Protein AF-A0A523BJ97-F1 (afdb_monomer_lite)

Foldseek 3Di:
DDLLVLLLLLCQQQVQHKDWLVLVVVLQVQLCVQPVDDPPADSVNSVVSLVVCVVVPQWDDPPTITGGDPCSLLSNLCLLVVVCCVVPVVSVSVSVSSNVSSCVSCVVVVHHDRDRRDHHD

Sequence (121 aa):
MSWDWTAYMVYLLCQGKPITDEELREYVRFMWNDQGIILHDSDEEITSHLNFLRRLGYIDYDGKVIVPKEKLEKLASLTCYDPARYKIKLLDTYISGIEESARNFLRKKGRVDMKLPPPPV

Radius of gyration: 13.29 Å; chains: 1; bounding box: 35×32×32 Å

Structure (mmCIF, N/CA/C/O backbone):
data_AF-A0A523BJ97-F1
#
_entry.id   AF-A0A523BJ97-F1
#
loop_
_atom_site.group_PDB
_atom_site.id
_atom_site.type_symbol
_atom_site.label_atom_id
_atom_site.label_alt_id
_atom_site.label_comp_id
_atom_site.label_asym_id
_atom_site.label_entity_id
_atom_site.label_seq_id
_atom_site.pdbx_PDB_ins_code
_atom_site.Cartn_x
_atom_site.Cartn_y
_atom_site.Cartn_z
_atom_site.occupancy
_atom_site.B_iso_or_equiv
_atom_site.auth_seq_id
_atom_site.auth_comp_id
_atom_site.auth_asym_id
_atom_site.auth_atom_id
_atom_site.pdbx_PDB_model_num
ATOM 1 N N . MET A 1 1 ? 2.037 10.336 -6.862 1.00 68.88 1 MET A N 1
ATOM 2 C CA . MET A 1 1 ? 2.347 8.880 -6.979 1.00 68.88 1 MET A CA 1
ATOM 3 C C . MET A 1 1 ? 1.328 8.231 -7.914 1.00 68.88 1 MET A C 1
ATOM 5 O O . MET A 1 1 ? 0.309 8.848 -8.178 1.00 68.88 1 MET A O 1
ATOM 9 N N . SER A 1 2 ? 1.569 7.032 -8.452 1.00 85.00 2 SER A N 1
ATOM 10 C CA . SER A 1 2 ? 0.537 6.293 -9.204 1.00 85.00 2 SER A CA 1
ATOM 11 C C . SER A 1 2 ? -0.292 5.390 -8.269 1.00 85.00 2 SER A C 1
ATOM 13 O O . SER A 1 2 ? 0.169 4.991 -7.201 1.00 85.00 2 SER A O 1
ATOM 15 N N . TRP A 1 3 ? -1.532 5.087 -8.657 1.00 89.69 3 TRP A N 1
ATOM 16 C CA . TRP A 1 3 ? -2.527 4.357 -7.854 1.00 89.69 3 TRP A CA 1
ATOM 17 C C . TRP A 1 3 ? -2.149 2.894 -7.553 1.00 89.69 3 TRP A C 1
ATOM 19 O O . TRP A 1 3 ? -2.664 2.302 -6.604 1.00 89.69 3 TRP A O 1
ATOM 29 N N . ASP A 1 4 ? -1.265 2.304 -8.353 1.00 89.88 4 ASP A N 1
ATOM 30 C CA . ASP A 1 4 ? -0.693 0.965 -8.178 1.00 89.88 4 ASP A CA 1
ATOM 31 C C . ASP A 1 4 ? 0.178 0.881 -6.918 1.00 89.88 4 ASP A C 1
ATOM 33 O O . ASP A 1 4 ? 0.056 -0.065 -6.141 1.00 89.88 4 ASP A O 1
ATOM 37 N N . TRP A 1 5 ? 0.965 1.918 -6.635 1.00 90.69 5 TRP A N 1
ATOM 38 C CA . TRP A 1 5 ? 1.701 2.035 -5.378 1.00 90.69 5 TRP A CA 1
ATOM 39 C C . TRP A 1 5 ? 0.763 2.152 -4.183 1.00 90.69 5 TRP A C 1
ATOM 41 O O . TRP A 1 5 ? 0.968 1.477 -3.176 1.00 90.69 5 TRP A O 1
ATOM 51 N N . THR A 1 6 ? -0.310 2.946 -4.292 1.00 93.69 6 THR A N 1
ATOM 52 C CA . THR A 1 6 ? -1.341 3.003 -3.245 1.00 93.69 6 THR A CA 1
ATOM 53 C C . THR A 1 6 ? -1.949 1.627 -3.002 1.00 93.69 6 THR A C 1
ATOM 55 O O . THR A 1 6 ? -2.095 1.219 -1.852 1.00 93.69 6 THR A O 1
ATOM 58 N N . ALA A 1 7 ? -2.239 0.873 -4.062 1.00 94.38 7 ALA A N 1
ATOM 59 C CA . ALA A 1 7 ? -2.745 -0.489 -3.943 1.00 94.38 7 ALA A CA 1
ATOM 60 C C . ALA A 1 7 ? -1.759 -1.413 -3.218 1.00 94.38 7 ALA A C 1
ATOM 62 O O . ALA A 1 7 ? -2.157 -2.165 -2.326 1.00 94.38 7 ALA A O 1
ATOM 63 N N . TYR A 1 8 ? -0.476 -1.326 -3.572 1.00 95.12 8 TYR A N 1
ATOM 64 C CA . TYR A 1 8 ? 0.582 -2.117 -2.961 1.00 95.12 8 TYR A CA 1
ATOM 65 C C . TYR A 1 8 ? 0.738 -1.804 -1.468 1.00 95.12 8 TYR A C 1
ATOM 67 O O . TYR A 1 8 ? 0.742 -2.712 -0.640 1.00 95.12 8 TYR A O 1
ATOM 75 N N . MET A 1 9 ? 0.752 -0.523 -1.098 1.00 94.94 9 MET A N 1
ATOM 76 C CA . MET A 1 9 ? 0.803 -0.098 0.303 1.00 94.94 9 MET A CA 1
ATOM 77 C C . MET A 1 9 ? -0.427 -0.560 1.087 1.00 94.94 9 MET A C 1
ATOM 79 O O . MET A 1 9 ? -0.290 -1.103 2.180 1.00 94.94 9 MET A O 1
ATOM 83 N N . VAL A 1 10 ? -1.630 -0.410 0.522 1.00 95.69 10 VAL A N 1
ATOM 84 C CA . VAL A 1 10 ? -2.865 -0.904 1.149 1.00 95.69 10 VAL A CA 1
ATOM 85 C C . VAL A 1 10 ? -2.782 -2.410 1.378 1.00 95.69 10 VAL A C 1
ATOM 87 O O . VAL A 1 10 ? -3.108 -2.865 2.472 1.00 95.69 10 VAL A O 1
ATOM 90 N N . TYR A 1 11 ? -2.304 -3.186 0.401 1.00 95.75 11 TYR A N 1
ATOM 91 C CA . TYR A 1 11 ? -2.102 -4.626 0.566 1.00 95.75 11 TYR A CA 1
ATOM 92 C C . TYR A 1 11 ? -1.151 -4.929 1.732 1.00 95.75 11 TYR A C 1
ATOM 94 O O . TYR A 1 11 ? -1.499 -5.700 2.636 1.00 95.75 11 TYR A O 1
ATOM 102 N N . LEU A 1 12 ? 0.016 -4.272 1.745 1.00 95.38 12 LEU A N 1
ATOM 103 C CA . LEU A 1 12 ? 1.030 -4.460 2.779 1.00 95.38 12 LEU A CA 1
ATOM 104 C C . LEU A 1 12 ? 0.516 -4.104 4.174 1.00 95.38 12 LEU A C 1
ATOM 106 O O . LEU A 1 12 ? 0.854 -4.806 5.120 1.00 95.38 12 LEU A O 1
ATOM 110 N N . LEU A 1 13 ? -0.308 -3.066 4.315 1.00 94.75 13 LEU A N 1
ATOM 111 C CA . LEU A 1 13 ? -0.863 -2.646 5.602 1.00 94.75 13 LEU A CA 1
ATOM 112 C C . LEU A 1 13 ? -2.069 -3.483 6.041 1.00 94.75 13 LEU A C 1
ATOM 114 O O . LEU A 1 13 ? -2.260 -3.713 7.239 1.00 94.75 13 LEU A O 1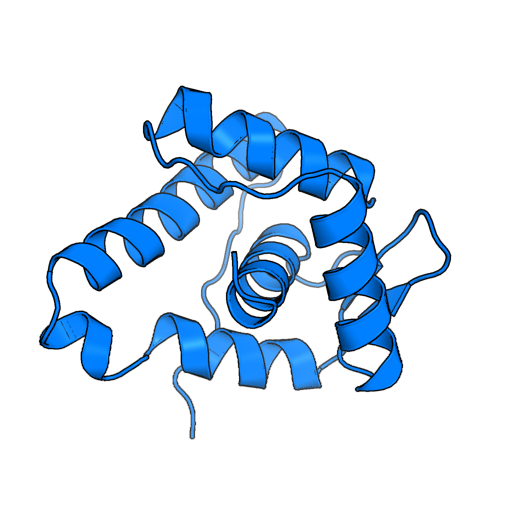
ATOM 118 N N . CYS A 1 14 ? -2.890 -3.950 5.102 1.00 92.69 14 CYS A N 1
ATOM 119 C CA . CYS A 1 14 ? -4.080 -4.718 5.435 1.00 92.69 14 CYS A CA 1
ATOM 120 C C . CYS A 1 14 ? -3.715 -6.082 6.023 1.00 92.69 14 CYS A C 1
ATOM 122 O O . CYS A 1 14 ? -4.193 -6.418 7.105 1.00 92.69 14 CYS A O 1
ATOM 124 N N . GLN A 1 15 ? -2.849 -6.864 5.363 1.00 86.06 15 GLN A N 1
ATOM 125 C CA . GLN A 1 15 ? -2.490 -8.229 5.801 1.00 86.06 15 GLN A CA 1
ATOM 126 C C . GLN A 1 15 ? -3.731 -9.067 6.179 1.00 86.06 15 GLN A C 1
ATOM 128 O O . GLN A 1 15 ? -3.789 -9.693 7.239 1.00 86.06 15 GLN A O 1
ATOM 133 N N . GLY A 1 16 ? -4.780 -8.993 5.351 1.00 79.00 16 GLY A N 1
ATOM 134 C CA . GLY A 1 16 ? -6.063 -9.669 5.589 1.00 79.00 16 GLY A CA 1
ATOM 135 C C . GLY A 1 16 ? -6.977 -9.015 6.635 1.00 79.00 16 GLY A C 1
ATOM 136 O O . GLY A 1 16 ? -8.031 -9.564 6.942 1.00 79.00 16 GLY A O 1
ATOM 137 N N . LYS A 1 17 ? -6.610 -7.851 7.183 1.00 87.69 17 LYS A N 1
ATOM 138 C CA . LYS A 1 17 ? -7.435 -7.053 8.099 1.00 87.69 17 LYS A CA 1
ATOM 139 C C . LYS A 1 17 ? -7.761 -5.688 7.485 1.00 87.69 17 LYS A C 1
ATOM 141 O O . LYS A 1 17 ? -6.911 -5.134 6.790 1.00 87.69 17 LYS A O 1
ATOM 146 N N . PRO A 1 18 ? -8.952 -5.128 7.752 1.00 94.31 18 PRO A N 1
ATOM 147 C CA . PRO A 1 18 ? -9.245 -3.747 7.396 1.00 94.31 18 PRO A CA 1
ATOM 148 C C . PRO A 1 18 ? -8.278 -2.771 8.073 1.00 94.31 18 PRO A C 1
ATOM 150 O O . PRO A 1 18 ? -7.820 -3.026 9.189 1.00 94.31 18 PRO A O 1
ATOM 153 N N . ILE A 1 19 ? -8.021 -1.649 7.408 1.00 95.94 19 ILE A N 1
ATOM 154 C CA . ILE A 1 19 ? -7.281 -0.496 7.945 1.00 95.94 19 ILE A CA 1
ATOM 155 C C . ILE A 1 19 ? -8.122 0.763 7.778 1.00 95.94 19 ILE A C 1
ATOM 157 O O . ILE A 1 19 ? -9.099 0.761 7.025 1.00 95.94 19 ILE A O 1
ATOM 161 N N . THR A 1 20 ? -7.752 1.849 8.445 1.00 96.94 20 THR A N 1
ATOM 162 C CA . THR A 1 20 ? -8.349 3.158 8.147 1.00 96.94 20 THR A CA 1
ATOM 163 C C . THR A 1 20 ? -7.559 3.895 7.066 1.00 96.94 20 THR A C 1
ATOM 165 O O . THR A 1 20 ? -6.381 3.617 6.836 1.00 96.94 20 THR A O 1
ATOM 168 N N . ASP A 1 21 ? -8.188 4.853 6.390 1.00 94.75 21 ASP A N 1
ATOM 169 C CA . ASP A 1 21 ? -7.468 5.755 5.489 1.00 94.75 21 ASP A CA 1
ATOM 170 C C . ASP A 1 21 ? -6.473 6.636 6.257 1.00 94.75 21 ASP A C 1
ATOM 172 O O . ASP A 1 21 ? -5.378 6.886 5.763 1.00 94.75 21 ASP A O 1
ATOM 176 N N . GLU A 1 22 ? -6.791 7.017 7.497 1.00 94.94 22 GLU A N 1
ATOM 177 C CA . GLU A 1 22 ? -5.845 7.698 8.385 1.00 94.94 22 GLU A CA 1
ATOM 178 C C . GLU A 1 22 ? -4.600 6.845 8.660 1.00 94.94 22 GLU A C 1
ATOM 180 O O . GLU A 1 22 ? -3.490 7.362 8.609 1.00 94.94 22 GLU A O 1
ATOM 185 N N . GLU A 1 23 ? -4.739 5.533 8.875 1.00 95.31 23 GLU A N 1
ATOM 186 C CA . GLU A 1 23 ? -3.580 4.641 9.024 1.00 95.31 23 GLU A CA 1
ATOM 187 C C . GLU A 1 23 ? -2.712 4.611 7.759 1.00 95.31 23 GLU A C 1
ATOM 189 O O . GLU A 1 23 ? -1.483 4.598 7.856 1.00 95.31 23 GLU A O 1
ATOM 194 N N . LEU A 1 24 ? -3.328 4.642 6.572 1.00 94.88 24 LEU A N 1
ATOM 195 C CA . LEU A 1 24 ? -2.599 4.754 5.309 1.00 94.88 24 LEU A CA 1
ATOM 196 C C . LEU A 1 24 ? -1.872 6.104 5.200 1.00 94.88 24 LEU A C 1
ATOM 198 O O . LEU A 1 24 ? -0.701 6.131 4.826 1.00 94.88 24 LEU A O 1
ATOM 202 N N . ARG A 1 25 ? -2.520 7.216 5.560 1.00 92.62 25 ARG A N 1
ATOM 203 C CA . ARG A 1 25 ? -1.909 8.560 5.548 1.00 92.62 25 ARG A CA 1
ATOM 204 C C . ARG A 1 25 ? -0.768 8.673 6.553 1.00 92.62 25 ARG A C 1
ATOM 206 O O . ARG A 1 25 ? 0.293 9.207 6.232 1.00 92.62 25 ARG A O 1
ATOM 213 N N . GLU A 1 26 ? -0.949 8.135 7.757 1.00 93.31 26 GLU A N 1
ATOM 214 C CA . GLU A 1 26 ? 0.107 8.019 8.762 1.00 93.31 26 GLU A CA 1
ATOM 215 C C . GLU A 1 26 ? 1.302 7.246 8.217 1.00 93.31 26 GLU A C 1
ATOM 217 O O . GLU A 1 26 ? 2.436 7.682 8.404 1.00 93.31 26 GLU A O 1
ATOM 222 N N . TYR A 1 27 ? 1.061 6.137 7.518 1.00 92.69 27 TYR A N 1
ATOM 223 C CA . TYR A 1 27 ? 2.119 5.360 6.889 1.00 92.69 27 TYR A CA 1
ATOM 224 C C . TYR A 1 27 ? 2.835 6.131 5.769 1.00 92.69 27 TYR A C 1
ATOM 226 O O . TYR A 1 27 ? 4.065 6.129 5.717 1.00 92.69 27 TYR A O 1
ATOM 234 N N . VAL A 1 28 ? 2.102 6.859 4.919 1.00 89.75 28 VAL A N 1
ATOM 235 C CA . VAL A 1 28 ? 2.704 7.715 3.880 1.00 89.75 28 VAL A CA 1
ATOM 236 C C . VAL A 1 28 ? 3.627 8.767 4.497 1.00 89.75 28 VAL A C 1
ATOM 238 O O . VAL A 1 28 ? 4.773 8.915 4.071 1.00 89.75 28 VAL A O 1
ATOM 241 N N . ARG A 1 29 ? 3.184 9.427 5.573 1.00 88.69 29 ARG A N 1
ATOM 242 C CA . ARG A 1 29 ? 4.021 10.363 6.344 1.00 88.69 29 ARG A CA 1
ATOM 243 C C . ARG A 1 29 ? 5.192 9.660 7.038 1.00 88.69 29 ARG A C 1
ATOM 245 O O . ARG A 1 29 ? 6.272 10.233 7.171 1.00 88.69 29 ARG A O 1
ATOM 252 N N . PHE A 1 30 ? 4.990 8.425 7.492 1.00 90.25 30 PHE A N 1
ATOM 253 C CA . PHE A 1 30 ? 6.011 7.624 8.157 1.00 90.25 30 PHE A CA 1
ATOM 254 C C . PHE A 1 30 ? 7.166 7.257 7.222 1.00 90.25 30 PHE A C 1
ATOM 256 O O . PHE A 1 30 ? 8.318 7.370 7.634 1.00 90.25 30 PHE A O 1
ATOM 263 N N . MET A 1 31 ? 6.886 6.881 5.971 1.00 88.19 31 MET A N 1
ATOM 264 C CA . MET A 1 31 ? 7.921 6.525 4.990 1.00 88.19 31 MET A CA 1
ATOM 265 C C . MET A 1 31 ? 8.926 7.643 4.741 1.00 88.19 31 MET A C 1
ATOM 267 O O . MET A 1 31 ? 10.119 7.369 4.617 1.00 88.19 31 MET A O 1
ATOM 271 N N . TRP A 1 32 ? 8.466 8.896 4.718 1.00 82.00 32 TRP A N 1
ATOM 272 C CA . TRP A 1 32 ? 9.364 10.041 4.612 1.00 82.00 32 TRP A CA 1
ATOM 273 C C . TRP A 1 32 ? 10.365 10.076 5.772 1.00 82.00 32 TRP A C 1
ATOM 275 O O . TRP A 1 32 ? 11.567 10.198 5.555 1.00 82.00 32 TRP A O 1
ATOM 285 N N . ASN A 1 33 ? 9.878 9.902 7.001 1.00 80.69 33 ASN A N 1
ATOM 286 C CA . ASN A 1 33 ? 10.715 9.957 8.199 1.00 80.69 33 ASN A CA 1
ATOM 287 C C . ASN A 1 33 ? 11.622 8.728 8.365 1.00 80.69 33 ASN A C 1
ATOM 289 O O . ASN A 1 33 ? 12.692 8.845 8.954 1.00 80.69 33 ASN A O 1
ATOM 293 N N . ASP A 1 34 ? 11.183 7.556 7.903 1.00 82.50 34 ASP A N 1
ATOM 294 C CA . ASP A 1 34 ? 11.906 6.290 8.074 1.00 82.50 34 ASP A CA 1
ATOM 295 C C . ASP A 1 34 ? 12.959 6.073 6.978 1.00 82.50 34 ASP A C 1
ATOM 297 O O . ASP A 1 34 ? 14.080 5.677 7.278 1.00 82.50 34 ASP A O 1
ATOM 301 N N . GLN A 1 35 ? 12.613 6.358 5.718 1.00 78.31 35 GLN A N 1
ATOM 302 C CA . GLN A 1 35 ? 13.413 5.981 4.544 1.00 78.31 35 GLN A CA 1
ATOM 303 C C . GLN A 1 35 ? 13.840 7.177 3.677 1.00 78.31 35 GLN A C 1
ATOM 305 O O . GLN A 1 35 ? 14.552 6.995 2.691 1.00 78.31 35 GLN A O 1
ATOM 310 N N . GLY A 1 36 ? 13.381 8.399 3.976 1.00 77.88 36 GLY A N 1
ATOM 311 C CA . GLY A 1 36 ? 13.592 9.561 3.100 1.00 77.88 36 GLY A CA 1
ATOM 312 C C . GLY A 1 36 ? 12.892 9.433 1.741 1.00 77.88 36 GLY A C 1
ATOM 313 O O . GLY A 1 36 ? 13.195 10.174 0.806 1.00 77.88 36 GLY A O 1
ATOM 314 N N . ILE A 1 37 ? 11.960 8.484 1.609 1.00 76.88 37 ILE A N 1
ATOM 315 C CA . ILE A 1 37 ? 11.200 8.250 0.384 1.00 76.88 37 ILE A CA 1
ATOM 316 C C . ILE A 1 37 ? 10.091 9.297 0.313 1.00 76.88 37 ILE A C 1
ATOM 318 O O . ILE A 1 37 ? 9.144 9.273 1.100 1.00 76.88 37 ILE A O 1
ATOM 322 N N . ILE A 1 38 ? 10.210 10.226 -0.641 1.00 68.94 38 ILE A N 1
ATOM 323 C CA . ILE A 1 38 ? 9.153 11.198 -0.920 1.00 68.94 38 ILE A CA 1
ATOM 324 C C . ILE A 1 38 ? 8.142 10.561 -1.850 1.00 68.94 38 ILE A C 1
ATOM 326 O O . ILE A 1 38 ? 8.354 10.399 -3.052 1.00 68.94 38 ILE A O 1
ATOM 330 N N . LEU A 1 39 ? 7.002 10.259 -1.265 1.00 70.38 39 LEU A N 1
ATOM 331 C CA . LEU A 1 39 ? 5.780 10.015 -1.983 1.00 70.38 39 LEU A CA 1
ATOM 332 C C . LEU A 1 39 ? 5.039 11.350 -2.035 1.00 70.38 39 LEU A C 1
ATOM 334 O O . LEU A 1 39 ? 4.399 11.744 -1.067 1.00 70.38 39 LEU A O 1
ATOM 338 N N . HIS A 1 40 ? 5.219 12.095 -3.131 1.00 64.38 40 HIS A N 1
ATOM 339 C CA . HIS A 1 40 ? 4.465 13.323 -3.394 1.00 64.38 40 HIS A CA 1
ATOM 340 C C . HIS A 1 40 ? 3.008 12.949 -3.667 1.00 64.38 40 HIS A C 1
ATOM 342 O O . HIS A 1 40 ? 2.623 12.826 -4.827 1.00 64.38 40 HIS A O 1
ATOM 348 N N . ASP A 1 41 ? 2.262 12.680 -2.602 1.00 70.69 41 ASP A N 1
ATOM 349 C CA . ASP A 1 41 ? 0.822 12.485 -2.636 1.00 70.69 41 ASP A CA 1
ATOM 350 C C . ASP A 1 41 ? 0.174 13.452 -1.648 1.00 70.69 41 ASP A C 1
ATOM 352 O O . ASP A 1 41 ? 0.494 13.446 -0.455 1.00 70.69 41 ASP A O 1
ATOM 356 N N . SER A 1 42 ? -0.735 14.286 -2.147 1.00 79.38 42 SER A N 1
ATOM 357 C CA . SER A 1 42 ? -1.637 15.052 -1.293 1.00 79.38 42 SER A CA 1
ATOM 358 C C . SER A 1 42 ? -2.721 14.149 -0.698 1.00 79.38 42 SER A C 1
ATOM 360 O O . SER A 1 42 ? -2.979 13.034 -1.169 1.00 79.38 42 SER A O 1
ATOM 362 N N . ASP A 1 43 ? -3.411 14.639 0.332 1.00 86.25 43 ASP A N 1
ATOM 363 C CA . ASP A 1 43 ? -4.530 13.902 0.911 1.00 86.25 43 ASP A CA 1
ATOM 364 C C . ASP A 1 43 ? -5.655 13.653 -0.112 1.00 86.25 43 ASP A C 1
ATOM 366 O O . ASP A 1 43 ? -6.319 12.607 -0.072 1.00 86.25 43 ASP A O 1
ATOM 370 N N . GLU A 1 44 ? -5.843 14.574 -1.059 1.00 89.19 44 GLU A N 1
ATOM 371 C CA . GLU A 1 44 ? -6.769 14.439 -2.181 1.00 89.19 44 GLU A CA 1
ATOM 372 C C . GLU A 1 44 ? -6.333 13.347 -3.165 1.00 89.19 44 GLU A C 1
ATOM 374 O O . GLU A 1 44 ? -7.183 12.587 -3.636 1.00 89.19 44 GLU A O 1
ATOM 379 N N . GLU A 1 45 ? -5.034 13.219 -3.449 1.00 90.88 45 GLU A N 1
ATOM 380 C CA . GLU A 1 45 ? -4.502 12.183 -4.344 1.00 90.88 45 GLU A CA 1
ATOM 381 C C . GLU A 1 45 ? -4.700 10.785 -3.753 1.00 90.88 45 GLU A C 1
ATOM 383 O O . GLU A 1 45 ? -5.263 9.916 -4.424 1.00 90.88 45 GLU A O 1
ATOM 388 N N . ILE A 1 46 ? -4.382 10.588 -2.467 1.00 92.25 46 ILE A N 1
ATOM 389 C CA . ILE A 1 46 ? -4.653 9.321 -1.760 1.00 92.25 46 ILE A CA 1
ATOM 390 C C . ILE A 1 46 ? -6.145 8.978 -1.846 1.00 92.25 46 ILE A C 1
ATOM 392 O O . ILE A 1 46 ? -6.524 7.857 -2.191 1.00 92.25 46 ILE A O 1
ATOM 396 N N . THR A 1 47 ? -7.014 9.957 -1.587 1.00 94.44 47 THR A N 1
ATOM 397 C CA . THR A 1 47 ? -8.472 9.771 -1.646 1.00 94.44 47 THR A CA 1
ATOM 398 C C . THR A 1 47 ? -8.943 9.417 -3.059 1.00 94.44 47 THR A C 1
ATOM 400 O O . THR A 1 47 ? -9.818 8.563 -3.239 1.00 94.44 47 THR A O 1
ATOM 403 N N . SER A 1 48 ? -8.362 10.047 -4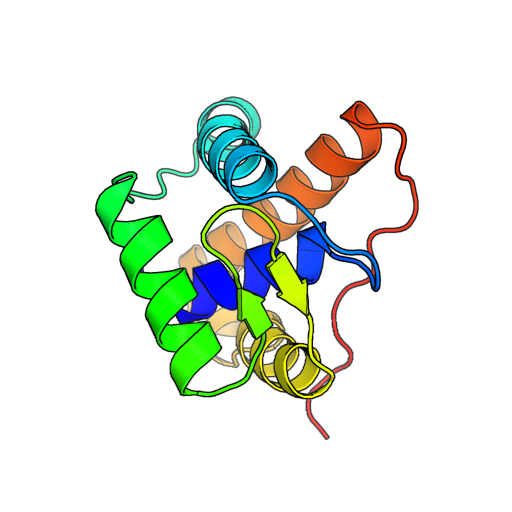.080 1.00 95.12 48 SER A N 1
ATOM 404 C CA . SER A 1 48 ? -8.630 9.753 -5.488 1.00 95.12 48 SER A CA 1
ATOM 405 C C . SER A 1 48 ? -8.227 8.318 -5.841 1.00 95.12 48 SER A C 1
ATOM 407 O O . SER A 1 48 ? -9.034 7.572 -6.404 1.00 95.12 48 SER A O 1
ATOM 409 N N . HIS A 1 49 ? -7.035 7.881 -5.424 1.00 95.62 49 HIS A N 1
ATOM 410 C CA . HIS A 1 49 ? -6.550 6.517 -5.634 1.00 95.62 49 HIS A CA 1
ATOM 411 C C . HIS A 1 49 ? -7.432 5.478 -4.934 1.00 95.62 49 HIS A C 1
ATOM 413 O O . HIS A 1 49 ? -7.817 4.490 -5.559 1.00 95.62 49 HIS A O 1
ATOM 419 N N . LEU A 1 50 ? -7.840 5.710 -3.682 1.00 96.50 50 LEU A N 1
ATOM 420 C CA . LEU A 1 50 ? -8.759 4.814 -2.969 1.00 96.50 50 LEU A CA 1
ATOM 421 C C . LEU A 1 50 ? -10.115 4.710 -3.678 1.00 96.50 50 LEU A C 1
ATOM 423 O O . LEU A 1 50 ? -10.642 3.613 -3.873 1.00 96.50 50 LEU A O 1
ATOM 427 N N . ASN A 1 51 ? -10.668 5.831 -4.145 1.00 97.12 51 ASN A N 1
ATOM 428 C CA . ASN A 1 51 ? -11.907 5.821 -4.923 1.00 97.12 51 ASN A CA 1
ATOM 429 C C . ASN A 1 51 ? -11.760 5.083 -6.258 1.00 97.12 51 ASN A C 1
ATOM 431 O O . ASN A 1 51 ? -12.683 4.376 -6.675 1.00 97.12 51 ASN A O 1
ATOM 435 N N . PHE A 1 52 ? -10.613 5.219 -6.920 1.00 96.38 52 PHE A N 1
ATOM 436 C CA . PHE A 1 52 ? -10.303 4.494 -8.145 1.00 96.38 52 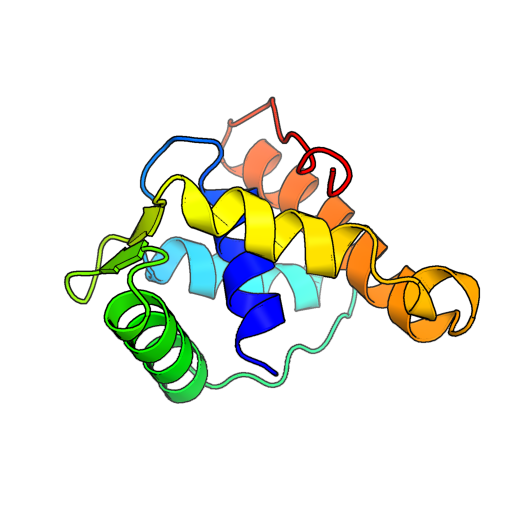PHE A CA 1
ATOM 437 C C . PHE A 1 52 ? -10.196 2.982 -7.895 1.00 96.38 52 PHE A C 1
ATOM 439 O O . PHE A 1 52 ? -10.881 2.199 -8.556 1.00 96.38 52 PHE A O 1
ATOM 446 N N . LEU A 1 53 ? -9.445 2.566 -6.872 1.00 96.75 53 LEU A N 1
ATOM 447 C CA . LEU A 1 53 ? -9.326 1.166 -6.455 1.00 96.75 53 LEU A CA 1
ATOM 448 C C . LEU A 1 53 ? -10.680 0.564 -6.067 1.00 96.75 53 LEU A C 1
ATOM 450 O O . LEU A 1 53 ? -10.975 -0.574 -6.440 1.00 96.75 53 LEU A O 1
ATOM 454 N N . ARG A 1 54 ? -11.536 1.337 -5.388 1.00 97.12 54 ARG A N 1
ATOM 455 C CA . ARG A 1 54 ? -12.917 0.953 -5.070 1.00 97.12 54 ARG A CA 1
ATOM 456 C C . ARG A 1 54 ? -13.755 0.742 -6.327 1.00 97.12 54 ARG A C 1
ATOM 458 O O . ARG A 1 54 ? -14.443 -0.266 -6.432 1.00 97.12 54 ARG A O 1
ATOM 465 N N . ARG A 1 55 ? -13.692 1.662 -7.297 1.00 97.06 55 ARG A N 1
ATOM 466 C CA . ARG A 1 55 ? -14.427 1.555 -8.575 1.00 97.06 55 ARG A CA 1
ATOM 467 C C . ARG A 1 55 ? -14.019 0.326 -9.375 1.00 97.06 55 ARG A C 1
ATOM 469 O O . ARG A 1 55 ? -14.875 -0.346 -9.938 1.00 97.06 55 ARG A O 1
ATOM 476 N N . LEU A 1 56 ? -12.728 0.009 -9.383 1.00 95.81 56 LEU A N 1
ATOM 477 C CA . LEU A 1 56 ? -12.223 -1.221 -9.985 1.00 95.81 56 LEU A CA 1
ATOM 478 C C . LEU A 1 56 ? -12.532 -2.455 -9.128 1.00 95.81 56 LEU A C 1
ATOM 480 O O . LEU A 1 56 ? -12.403 -3.577 -9.608 1.00 95.81 56 LEU A O 1
ATOM 484 N N . GLY A 1 57 ? -12.968 -2.267 -7.880 1.00 95.69 57 GLY A N 1
ATOM 485 C CA . GLY A 1 57 ? -13.382 -3.276 -6.910 1.00 95.69 57 GLY A CA 1
ATOM 486 C C . GLY A 1 57 ? -12.226 -4.003 -6.226 1.00 95.69 57 GLY A C 1
ATOM 487 O O . GLY A 1 57 ? -12.403 -5.160 -5.849 1.00 95.69 57 GLY A O 1
ATOM 488 N N . TYR A 1 58 ? -11.027 -3.418 -6.181 1.00 95.88 58 TYR A N 1
ATOM 489 C CA . TYR A 1 58 ? -9.870 -3.993 -5.475 1.00 95.88 58 TYR A CA 1
ATOM 490 C C . TYR A 1 58 ? -10.006 -3.866 -3.960 1.00 95.88 58 TYR A C 1
ATOM 492 O O . TYR A 1 58 ? -9.430 -4.652 -3.216 1.00 95.88 58 TYR A O 1
ATOM 500 N N . ILE A 1 59 ? -10.806 -2.902 -3.517 1.00 96.94 59 ILE A N 1
ATOM 501 C CA . ILE A 1 59 ? -11.124 -2.657 -2.117 1.00 96.94 59 ILE A CA 1
ATOM 502 C C . ILE A 1 59 ? -12.608 -2.327 -1.981 1.00 96.94 59 ILE A C 1
ATOM 504 O O . ILE A 1 59 ? -13.243 -1.898 -2.950 1.00 96.94 59 ILE A O 1
ATOM 508 N N . ASP A 1 60 ? -13.136 -2.479 -0.774 1.00 97.44 60 ASP A N 1
ATOM 509 C CA . ASP A 1 60 ? -14.277 -1.691 -0.319 1.00 97.44 60 ASP A CA 1
ATOM 510 C C . ASP A 1 60 ? -13.760 -0.502 0.491 1.00 97.44 60 ASP A C 1
ATOM 512 O O . ASP A 1 60 ? -12.844 -0.640 1.301 1.00 97.44 60 ASP A O 1
ATOM 516 N N . TYR A 1 61 ? -14.313 0.678 0.219 1.00 97.38 61 TYR A N 1
ATOM 517 C CA . TYR A 1 61 ? -13.933 1.925 0.875 1.00 97.38 61 TYR A CA 1
ATOM 518 C C . TYR A 1 61 ? -15.172 2.794 1.080 1.00 97.38 61 TYR A C 1
ATOM 520 O O . TYR A 1 61 ? -15.892 3.094 0.120 1.00 97.38 61 TYR A O 1
ATOM 528 N N . ASP A 1 62 ? -15.426 3.170 2.331 1.00 95.25 62 ASP A N 1
ATOM 529 C CA . ASP A 1 62 ? -16.588 3.964 2.753 1.00 95.25 62 ASP A CA 1
ATOM 530 C C . ASP A 1 62 ? -16.250 5.438 3.043 1.00 95.25 62 ASP A C 1
ATOM 532 O O . ASP A 1 62 ? -17.107 6.194 3.493 1.00 95.25 62 ASP A O 1
ATOM 536 N N . GLY A 1 63 ? -15.010 5.855 2.768 1.00 94.44 63 GLY A N 1
ATOM 537 C CA . GLY A 1 63 ? -14.487 7.173 3.134 1.00 94.44 63 GLY A CA 1
ATOM 538 C C . GLY A 1 63 ? -13.604 7.156 4.382 1.00 94.44 63 GLY A C 1
ATOM 539 O O . GLY A 1 63 ? -12.904 8.132 4.620 1.00 94.44 63 GLY A O 1
ATOM 540 N N . LYS A 1 64 ? -13.586 6.058 5.147 1.00 95.50 64 LYS A N 1
ATOM 541 C CA . LYS A 1 64 ? -12.793 5.934 6.378 1.00 95.50 64 LYS A CA 1
ATOM 542 C C . LYS A 1 64 ? -12.103 4.584 6.524 1.00 95.50 64 LYS A C 1
ATOM 544 O O . LYS A 1 64 ? -10.953 4.529 6.941 1.00 95.50 64 LYS A O 1
ATOM 549 N N . VAL A 1 65 ? -12.797 3.494 6.224 1.00 97.50 65 VAL A N 1
ATOM 550 C CA . VAL A 1 65 ? -12.306 2.123 6.376 1.00 97.50 65 VAL A CA 1
ATOM 551 C C . VAL A 1 65 ? -12.034 1.531 5.005 1.00 97.5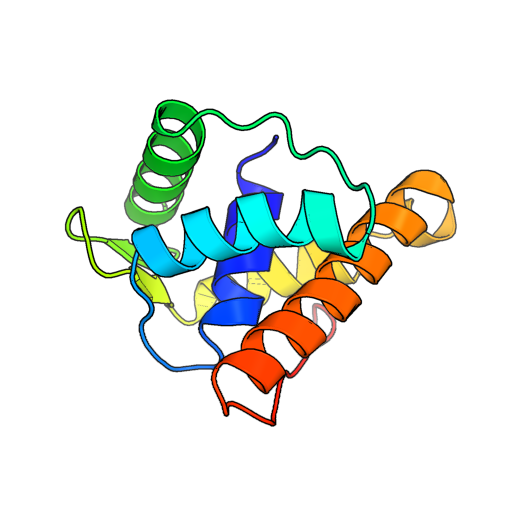0 65 VAL A C 1
ATOM 553 O O . VAL A 1 65 ? -12.861 1.612 4.099 1.00 97.50 65 VAL A O 1
ATOM 556 N N . ILE A 1 66 ? -10.866 0.917 4.869 1.00 98.00 66 ILE A N 1
ATOM 557 C CA . ILE A 1 66 ? -10.403 0.223 3.676 1.00 98.00 66 ILE A CA 1
ATOM 558 C C . ILE A 1 66 ? -10.423 -1.275 3.972 1.00 98.00 66 ILE A C 1
ATOM 560 O O . ILE A 1 66 ? -9.734 -1.750 4.875 1.00 98.00 66 ILE A O 1
ATOM 564 N N . VAL A 1 67 ? -11.199 -2.026 3.193 1.00 97.06 67 VAL A N 1
ATOM 565 C CA . VAL A 1 67 ? -11.260 -3.490 3.263 1.00 97.06 67 VAL A CA 1
ATOM 566 C C . VAL A 1 67 ? -10.662 -4.063 1.978 1.00 97.06 67 VAL A C 1
ATOM 568 O O . VAL A 1 67 ? -11.182 -3.781 0.894 1.00 97.06 67 VAL A O 1
ATOM 571 N N . PRO A 1 68 ? -9.577 -4.855 2.048 1.00 95.00 68 PRO A N 1
ATOM 572 C CA . PRO A 1 68 ? -8.973 -5.438 0.856 1.00 95.00 68 PRO A CA 1
ATOM 573 C C . PRO A 1 68 ? -9.881 -6.526 0.268 1.00 95.00 68 PRO A C 1
ATOM 575 O O . PRO A 1 68 ? -10.484 -7.309 1.002 1.00 95.00 68 PRO A O 1
ATOM 578 N N . LYS A 1 69 ? -9.941 -6.621 -1.062 1.00 94.81 69 LYS A N 1
ATOM 579 C CA . LYS A 1 69 ? -10.535 -7.769 -1.767 1.00 94.81 69 LYS A CA 1
ATOM 580 C C . LYS A 1 69 ? -9.439 -8.682 -2.297 1.00 94.81 69 LYS A C 1
ATOM 582 O O . LYS A 1 69 ? -8.325 -8.232 -2.539 1.00 94.81 69 LYS A O 1
ATOM 587 N N . GLU A 1 70 ? -9.769 -9.944 -2.561 1.00 91.06 70 GLU A N 1
ATOM 588 C CA . GLU A 1 70 ? -8.810 -10.956 -3.041 1.00 91.06 70 GLU A CA 1
ATOM 589 C C . GLU A 1 70 ? -7.992 -10.488 -4.251 1.00 91.06 70 GLU A C 1
ATOM 591 O O . GLU A 1 70 ? -6.786 -10.698 -4.331 1.00 91.06 70 GLU A O 1
ATOM 596 N N . LYS A 1 71 ? -8.622 -9.775 -5.190 1.00 92.31 71 LYS A N 1
ATOM 597 C CA . LYS A 1 71 ? -7.925 -9.299 -6.387 1.00 92.31 71 LYS A CA 1
ATOM 598 C C . LYS A 1 71 ? -6.879 -8.207 -6.132 1.00 92.31 71 LYS A C 1
ATOM 600 O O . LYS A 1 71 ? -6.086 -7.937 -7.030 1.00 92.31 71 LYS A O 1
ATOM 605 N N . LEU A 1 72 ? -6.865 -7.588 -4.949 1.00 94.31 72 LEU A N 1
ATOM 606 C CA . LEU A 1 72 ? -5.803 -6.666 -4.548 1.00 94.31 72 LEU A CA 1
ATOM 607 C C . LEU A 1 72 ? -4.457 -7.390 -4.445 1.00 94.31 72 LEU A C 1
ATOM 609 O O . LEU A 1 72 ? -3.447 -6.813 -4.829 1.00 94.31 72 LEU A O 1
ATOM 613 N N . GLU A 1 73 ? -4.448 -8.653 -4.003 1.00 93.44 73 GLU A N 1
ATOM 614 C CA . GLU A 1 73 ? -3.228 -9.465 -3.927 1.00 93.44 73 GLU A CA 1
ATOM 615 C C . GLU A 1 73 ? -2.575 -9.602 -5.301 1.00 93.44 73 GLU A C 1
ATOM 617 O O . GLU A 1 73 ? -1.387 -9.343 -5.440 1.00 93.44 73 GLU A O 1
ATOM 622 N N . LYS A 1 74 ? -3.366 -9.893 -6.341 1.00 91.25 74 LYS A N 1
ATOM 623 C CA . LYS A 1 74 ? -2.861 -10.008 -7.718 1.00 91.25 74 LYS A CA 1
ATOM 624 C C . LYS A 1 74 ? -2.205 -8.719 -8.203 1.00 91.25 74 LYS A C 1
ATOM 626 O O . LYS A 1 74 ? -1.157 -8.761 -8.836 1.00 91.25 74 LYS A O 1
ATOM 631 N N . LEU A 1 75 ? -2.819 -7.574 -7.912 1.00 91.88 75 LEU A N 1
ATOM 632 C CA . LEU A 1 75 ? -2.255 -6.274 -8.265 1.00 91.88 75 LEU A CA 1
ATOM 633 C C . LEU A 1 75 ? -0.961 -6.002 -7.483 1.00 91.88 75 LEU A C 1
ATOM 635 O O . LEU A 1 75 ? 0.033 -5.588 -8.069 1.00 91.88 75 LEU A O 1
ATOM 639 N N . ALA A 1 76 ? -0.953 -6.306 -6.185 1.00 93.56 76 ALA A N 1
ATOM 640 C CA . ALA A 1 76 ? 0.226 -6.176 -5.341 1.00 93.56 76 ALA A CA 1
ATOM 641 C C . ALA A 1 76 ? 1.380 -7.083 -5.807 1.00 93.56 76 ALA A C 1
ATOM 643 O O . ALA A 1 76 ? 2.532 -6.651 -5.796 1.00 93.56 76 ALA A O 1
ATOM 644 N N . SER A 1 77 ? 1.090 -8.308 -6.260 1.00 93.75 77 SER A N 1
ATOM 645 C CA . SER A 1 77 ? 2.069 -9.208 -6.881 1.00 93.75 77 SER A CA 1
ATOM 646 C C . SER A 1 77 ? 2.722 -8.568 -8.104 1.00 93.75 77 SER A C 1
ATOM 648 O O . SER A 1 77 ? 3.940 -8.619 -8.240 1.00 93.75 77 SER A O 1
ATOM 650 N N . LEU A 1 78 ? 1.943 -7.929 -8.980 1.00 91.88 78 LEU A N 1
ATOM 651 C CA . LEU A 1 78 ? 2.490 -7.282 -10.177 1.00 91.88 78 LEU A CA 1
ATOM 652 C C . LEU A 1 78 ? 3.462 -6.151 -9.826 1.00 91.88 78 LEU A C 1
ATOM 654 O O . LEU A 1 78 ? 4.519 -6.064 -10.440 1.00 91.88 78 LEU A O 1
ATOM 658 N N . THR A 1 79 ? 3.151 -5.337 -8.814 1.00 90.94 79 THR A N 1
ATOM 659 C CA . THR A 1 79 ? 4.064 -4.285 -8.338 1.00 90.94 79 THR A CA 1
ATOM 660 C C . THR A 1 79 ? 5.310 -4.874 -7.670 1.00 90.94 79 THR A C 1
ATOM 662 O O . THR A 1 79 ? 6.427 -4.449 -7.949 1.00 90.94 79 THR A O 1
ATOM 665 N N . CYS A 1 80 ? 5.144 -5.883 -6.810 1.00 91.88 80 CYS A N 1
ATOM 666 C CA . CYS A 1 80 ? 6.237 -6.499 -6.050 1.00 91.88 80 CYS A CA 1
ATOM 667 C C . CYS A 1 80 ? 7.287 -7.175 -6.949 1.00 91.88 80 CYS A C 1
ATOM 669 O O . CYS A 1 80 ? 8.488 -7.116 -6.662 1.00 91.88 80 CYS A O 1
ATOM 671 N N . TYR A 1 81 ? 6.822 -7.823 -8.021 1.00 91.00 81 TYR A N 1
ATOM 672 C CA . TYR A 1 81 ? 7.636 -8.598 -8.958 1.00 91.00 81 TYR A CA 1
ATOM 673 C C . TYR A 1 81 ? 7.746 -7.930 -10.333 1.00 91.00 81 TYR A C 1
ATOM 675 O O . TYR A 1 81 ? 7.974 -8.620 -11.328 1.00 91.00 81 TYR A O 1
ATOM 683 N N . ASP A 1 82 ? 7.592 -6.603 -10.404 1.00 88.19 82 ASP A N 1
ATOM 684 C CA . ASP A 1 82 ? 7.761 -5.864 -11.654 1.00 88.19 82 ASP A CA 1
ATOM 685 C C . ASP A 1 82 ? 9.146 -6.192 -12.254 1.00 88.19 82 ASP A C 1
ATOM 687 O O . ASP A 1 82 ? 10.172 -5.959 -11.604 1.00 88.19 82 ASP A O 1
ATOM 691 N N . PRO A 1 83 ? 9.231 -6.720 -13.491 1.00 86.31 83 PRO A N 1
ATOM 692 C CA . PRO A 1 83 ? 10.507 -7.025 -14.133 1.00 86.31 83 PRO A CA 1
ATOM 693 C C . PRO A 1 83 ? 11.450 -5.818 -14.237 1.00 86.31 83 PRO A C 1
ATOM 695 O O . PRO A 1 83 ? 12.670 -5.988 -14.330 1.00 86.31 83 PRO A O 1
ATOM 698 N N . ALA A 1 84 ? 10.909 -4.597 -14.234 1.00 86.38 84 ALA A N 1
ATOM 699 C CA . ALA A 1 84 ? 11.682 -3.368 -14.207 1.00 86.38 84 ALA A CA 1
ATOM 700 C C . ALA A 1 84 ? 12.474 -3.206 -12.902 1.00 86.38 84 ALA A C 1
ATOM 702 O O . ALA A 1 84 ? 13.524 -2.566 -12.941 1.00 86.38 84 ALA A O 1
ATOM 703 N N . ARG A 1 85 ? 12.062 -3.836 -11.788 1.00 84.56 85 ARG A N 1
ATOM 704 C CA . ARG A 1 85 ? 12.792 -3.840 -10.503 1.00 84.56 85 ARG A CA 1
ATOM 705 C C . ARG A 1 85 ? 14.244 -4.282 -10.700 1.00 84.56 85 ARG A C 1
ATOM 707 O O . ARG A 1 85 ? 15.166 -3.635 -10.222 1.00 84.56 85 ARG A O 1
ATOM 714 N N . TYR A 1 86 ? 14.465 -5.313 -11.516 1.00 79.88 86 TYR A N 1
ATOM 715 C CA . TYR A 1 86 ? 15.804 -5.845 -11.802 1.00 79.88 86 TYR A CA 1
ATOM 716 C C . TYR A 1 86 ? 16.624 -4.995 -12.780 1.00 79.88 86 TYR A C 1
ATOM 718 O O . TYR A 1 86 ? 17.843 -5.143 -12.862 1.00 79.88 86 TYR A O 1
ATOM 726 N N . LYS A 1 87 ? 15.968 -4.124 -13.553 1.00 84.06 87 LYS A N 1
ATOM 727 C CA . LYS A 1 87 ? 16.605 -3.303 -14.595 1.00 84.06 87 LYS A CA 1
ATOM 728 C C . LYS A 1 87 ? 16.840 -1.863 -14.143 1.00 84.06 87 LYS A C 1
ATOM 730 O O . LYS A 1 87 ? 17.749 -1.206 -14.643 1.00 84.06 87 LYS A O 1
ATOM 735 N N . ILE A 1 88 ? 16.036 -1.376 -13.203 1.00 88.75 88 ILE A N 1
ATOM 736 C CA . ILE A 1 88 ? 16.025 0.001 -12.722 1.00 88.75 88 ILE A CA 1
ATOM 737 C C . ILE A 1 88 ? 16.316 -0.027 -11.221 1.00 88.75 88 ILE A C 1
ATOM 739 O O . ILE A 1 88 ? 15.412 -0.199 -10.411 1.00 88.75 88 ILE A O 1
ATOM 743 N N . LYS A 1 89 ? 17.583 0.195 -10.841 1.00 84.31 89 LYS A N 1
ATOM 744 C CA . LYS A 1 89 ? 18.015 0.218 -9.426 1.00 84.31 89 LYS A CA 1
ATOM 745 C C . LYS A 1 89 ? 17.152 1.124 -8.549 1.00 84.31 89 LYS A C 1
ATOM 747 O O . LYS A 1 89 ? 16.854 0.776 -7.416 1.00 84.31 89 LYS A O 1
ATOM 752 N N . LEU A 1 90 ? 16.741 2.272 -9.086 1.00 84.44 90 LEU A N 1
ATOM 753 C CA . LEU A 1 90 ? 15.893 3.216 -8.367 1.00 84.44 90 LEU A CA 1
ATOM 754 C C . LEU A 1 90 ? 14.540 2.593 -7.991 1.00 84.44 90 LEU A C 1
ATOM 756 O O . LEU A 1 90 ? 14.068 2.790 -6.878 1.00 84.44 90 LEU A O 1
ATOM 760 N N . LEU A 1 91 ? 13.942 1.809 -8.892 1.00 86.38 91 LEU A N 1
ATOM 761 C CA . LEU A 1 91 ? 12.670 1.138 -8.641 1.00 86.38 91 LEU A CA 1
ATOM 762 C C . LEU A 1 91 ? 12.808 0.075 -7.545 1.00 86.38 91 LEU A C 1
ATOM 764 O O . LEU A 1 91 ? 11.958 -0.006 -6.665 1.00 86.38 91 LEU A O 1
ATOM 768 N N . ASP A 1 92 ? 13.906 -0.684 -7.555 1.00 88.62 92 ASP A N 1
ATOM 769 C CA . ASP A 1 92 ? 14.217 -1.637 -6.487 1.00 88.62 92 ASP A CA 1
ATOM 770 C C . ASP A 1 92 ? 14.390 -0.960 -5.125 1.00 88.62 92 ASP A C 1
ATOM 772 O O . ASP A 1 92 ? 13.857 -1.443 -4.127 1.00 88.62 92 ASP A O 1
ATOM 776 N N . THR A 1 93 ? 15.058 0.196 -5.085 1.00 87.44 93 THR A N 1
ATOM 777 C CA . THR A 1 93 ? 15.171 1.007 -3.865 1.00 87.44 93 THR A CA 1
ATOM 778 C C . THR A 1 93 ? 13.804 1.472 -3.362 1.00 87.44 93 THR A C 1
ATOM 780 O O . THR A 1 93 ? 13.539 1.364 -2.167 1.00 87.44 93 THR A O 1
ATOM 783 N N . TYR A 1 94 ? 12.910 1.931 -4.246 1.00 88.06 94 TYR A N 1
ATOM 784 C CA . TYR A 1 94 ? 11.559 2.337 -3.843 1.00 88.06 94 TYR A CA 1
ATOM 785 C C . TYR A 1 94 ? 10.738 1.168 -3.297 1.00 88.06 94 TYR A C 1
ATOM 787 O O . TYR A 1 94 ? 10.185 1.282 -2.206 1.00 88.06 94 TYR A O 1
ATOM 795 N N . ILE A 1 95 ? 10.675 0.042 -4.016 1.00 91.12 95 ILE A N 1
ATOM 796 C CA . ILE A 1 95 ? 9.892 -1.122 -3.575 1.00 91.12 95 ILE A CA 1
ATOM 797 C C . ILE A 1 95 ? 10.442 -1.655 -2.250 1.00 91.12 95 ILE A C 1
ATOM 799 O O . ILE A 1 95 ? 9.684 -1.819 -1.297 1.00 91.12 95 ILE A O 1
ATOM 803 N N . SER A 1 96 ? 11.758 -1.854 -2.157 1.00 91.62 96 SER A N 1
ATOM 804 C CA . SER A 1 96 ? 12.391 -2.381 -0.944 1.00 91.62 96 SER A CA 1
ATOM 805 C C . SER A 1 96 ? 12.218 -1.436 0.248 1.00 91.62 96 SER A C 1
ATOM 807 O O . SER A 1 96 ? 11.936 -1.890 1.354 1.00 91.62 96 SER A O 1
ATOM 809 N N . GLY A 1 97 ? 12.310 -0.121 0.032 1.00 91.88 97 GLY A N 1
ATOM 810 C CA . GLY A 1 97 ? 12.075 0.863 1.087 1.00 91.88 97 GLY A CA 1
ATOM 811 C C . GLY A 1 97 ? 10.614 0.919 1.545 1.00 91.88 97 GLY A C 1
ATOM 812 O O . GLY A 1 97 ? 10.356 1.035 2.742 1.00 91.88 97 GLY A O 1
ATOM 813 N N . ILE A 1 98 ? 9.647 0.761 0.635 1.00 92.25 98 ILE A N 1
ATOM 814 C CA . ILE A 1 98 ? 8.224 0.615 0.988 1.00 92.25 98 ILE A CA 1
ATOM 815 C C . ILE A 1 98 ? 8.023 -0.647 1.839 1.00 92.25 98 ILE A C 1
ATOM 817 O O . ILE A 1 98 ? 7.433 -0.572 2.919 1.00 92.25 98 ILE A O 1
ATOM 821 N N . GLU A 1 99 ? 8.554 -1.793 1.400 1.00 94.12 99 GLU A N 1
ATOM 822 C CA . GLU A 1 99 ? 8.477 -3.072 2.119 1.00 94.12 99 GLU A CA 1
ATOM 823 C C . GLU A 1 99 ? 9.088 -2.972 3.531 1.00 94.12 99 GLU A C 1
ATOM 825 O O . GLU A 1 99 ? 8.481 -3.406 4.516 1.00 94.12 99 GLU A O 1
ATOM 830 N N . GLU A 1 100 ? 10.280 -2.384 3.658 1.00 93.50 100 GLU A N 1
ATOM 831 C CA . GLU A 1 100 ? 10.954 -2.188 4.943 1.00 93.50 100 GLU A CA 1
ATOM 832 C C . GLU A 1 100 ? 10.177 -1.231 5.852 1.00 93.50 100 GLU A C 1
ATOM 834 O O . GLU A 1 100 ? 9.911 -1.549 7.018 1.00 93.50 100 GLU A O 1
ATOM 839 N N . SER A 1 101 ? 9.733 -0.096 5.311 1.00 93.69 101 SER A N 1
ATOM 840 C CA . SER A 1 101 ? 8.975 0.891 6.072 1.00 93.69 101 SER A CA 1
ATOM 841 C C . SER A 1 101 ? 7.631 0.335 6.542 1.00 93.69 101 SER A C 1
ATOM 843 O O . SER A 1 101 ? 7.240 0.556 7.690 1.00 93.69 101 SER A O 1
ATOM 845 N N . ALA A 1 102 ? 6.937 -0.449 5.709 1.00 94.25 102 ALA A N 1
ATOM 846 C CA . ALA A 1 102 ? 5.688 -1.110 6.087 1.00 94.25 102 ALA A CA 1
ATOM 847 C C . ALA A 1 102 ? 5.917 -2.081 7.252 1.00 94.25 102 ALA A C 1
ATOM 849 O O . ALA A 1 102 ? 5.164 -2.075 8.230 1.00 94.25 10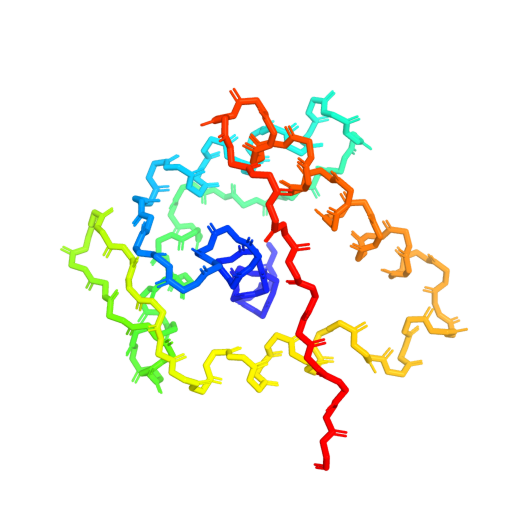2 ALA A O 1
ATOM 850 N N . ARG A 1 103 ? 7.005 -2.859 7.205 1.00 94.19 103 ARG A N 1
ATOM 851 C CA . ARG A 1 103 ? 7.399 -3.769 8.290 1.00 94.19 103 ARG A CA 1
ATOM 852 C C . ARG A 1 103 ? 7.657 -3.007 9.593 1.00 94.19 103 ARG A C 1
ATOM 854 O O . ARG A 1 103 ? 7.175 -3.415 10.652 1.00 94.19 103 ARG A O 1
ATOM 861 N N . ASN A 1 104 ? 8.375 -1.886 9.523 1.00 93.12 104 ASN A N 1
ATOM 862 C CA . ASN A 1 104 ? 8.657 -1.024 10.672 1.00 93.12 104 ASN A CA 1
ATOM 863 C C . ASN A 1 104 ? 7.391 -0.383 11.249 1.00 93.12 104 ASN A C 1
ATOM 865 O O . ASN A 1 104 ? 7.206 -0.378 12.470 1.00 93.12 104 ASN A O 1
ATOM 869 N N . PHE A 1 105 ? 6.514 0.121 10.385 1.00 93.69 105 PHE A N 1
ATOM 870 C CA . PHE A 1 105 ? 5.254 0.748 10.765 1.00 93.69 105 PHE A CA 1
ATOM 871 C C . PHE A 1 105 ? 4.313 -0.245 11.454 1.00 93.69 105 PHE A C 1
ATOM 873 O O . PHE A 1 105 ? 3.831 0.014 12.558 1.00 93.69 105 PHE A O 1
ATOM 880 N N . LEU A 1 106 ? 4.119 -1.426 10.860 1.00 92.94 106 LEU A N 1
ATOM 881 C CA . LEU A 1 106 ? 3.298 -2.489 11.439 1.00 92.94 106 LEU A CA 1
ATOM 882 C C . LEU A 1 106 ? 3.848 -2.949 12.791 1.00 92.94 106 LEU A C 1
ATOM 884 O O . LEU A 1 106 ? 3.084 -3.052 13.753 1.00 92.94 106 LEU A O 1
ATOM 888 N N . ARG A 1 107 ? 5.173 -3.114 12.911 1.00 91.62 107 ARG A N 1
ATOM 889 C CA . ARG A 1 107 ? 5.830 -3.436 14.185 1.00 91.62 107 ARG A CA 1
ATOM 890 C C . ARG A 1 107 ? 5.568 -2.369 15.251 1.00 91.62 107 ARG A C 1
ATOM 892 O O . ARG A 1 107 ? 5.255 -2.724 16.384 1.00 91.62 107 ARG A O 1
ATOM 899 N N . LYS A 1 108 ? 5.636 -1.075 14.904 1.00 91.12 108 LYS A N 1
ATOM 900 C CA . LYS A 1 108 ? 5.297 0.038 15.818 1.00 91.12 108 LYS A CA 1
ATOM 901 C C . LYS A 1 108 ? 3.834 0.005 16.268 1.00 91.12 108 LYS A C 1
ATOM 903 O O . LYS A 1 108 ? 3.542 0.383 17.397 1.00 91.12 108 LYS A O 1
ATOM 908 N N . LYS A 1 109 ? 2.930 -0.493 15.422 1.00 89.56 109 LYS A N 1
ATOM 909 C CA . LYS A 1 109 ? 1.511 -0.725 15.744 1.00 89.56 109 LYS A CA 1
ATOM 910 C C . LYS A 1 109 ? 1.257 -2.071 16.452 1.00 89.56 109 LYS A C 1
ATOM 912 O O . LYS A 1 109 ? 0.103 -2.435 16.655 1.00 89.56 109 LYS A O 1
ATOM 917 N N . GLY A 1 110 ? 2.299 -2.832 16.809 1.00 88.88 110 GLY A N 1
ATOM 918 C CA . GLY A 1 110 ? 2.173 -4.135 17.476 1.00 88.88 110 GLY A CA 1
ATOM 919 C C . GLY A 1 110 ? 1.716 -5.286 16.565 1.00 88.88 110 GLY A C 1
ATOM 920 O O . GLY A 1 110 ? 1.245 -6.307 17.059 1.00 88.88 110 GLY A O 1
ATOM 921 N N . ARG A 1 111 ? 1.833 -5.140 15.238 1.00 88.12 111 ARG A N 1
ATOM 922 C CA . ARG A 1 111 ? 1.487 -6.153 14.223 1.00 88.12 111 ARG A CA 1
ATOM 923 C C . ARG A 1 111 ? 2.785 -6.780 13.694 1.00 88.12 111 ARG A C 1
ATOM 925 O O . ARG A 1 111 ? 3.653 -6.041 13.242 1.00 88.12 111 ARG A O 1
ATOM 932 N N . VAL A 1 112 ? 2.947 -8.109 13.753 1.00 68.38 112 VAL A N 1
ATOM 933 C CA . VAL A 1 112 ? 4.278 -8.742 13.554 1.00 68.38 112 VAL A CA 1
ATOM 934 C C . VAL A 1 112 ? 4.459 -9.645 12.326 1.00 68.38 112 VAL A C 1
ATOM 936 O O . VAL A 1 112 ? 5.572 -10.097 12.098 1.00 68.38 112 VAL A O 1
ATOM 939 N N . ASP A 1 113 ? 3.465 -9.804 11.451 1.00 73.62 113 ASP A N 1
ATOM 940 C CA . ASP A 1 113 ? 3.557 -10.737 10.311 1.00 73.62 113 ASP A CA 1
ATOM 941 C C . ASP A 1 113 ? 3.227 -10.070 8.969 1.00 73.62 113 ASP A C 1
ATOM 943 O O . ASP A 1 113 ? 2.214 -10.374 8.340 1.00 73.62 113 ASP A O 1
ATOM 947 N N . MET A 1 114 ? 4.075 -9.139 8.517 1.00 89.44 114 MET A N 1
ATOM 948 C CA . MET A 1 114 ? 3.958 -8.621 7.151 1.00 89.44 114 MET A CA 1
ATOM 949 C C . MET A 1 114 ? 4.422 -9.683 6.150 1.00 89.44 114 MET A C 1
ATOM 951 O O . MET A 1 114 ? 5.603 -10.045 6.121 1.00 89.44 114 MET A O 1
ATOM 955 N N . LYS A 1 115 ? 3.503 -10.148 5.305 1.00 90.69 115 LYS A N 1
ATOM 956 C CA . LYS A 1 115 ? 3.780 -11.046 4.185 1.00 90.69 115 LYS A CA 1
ATOM 957 C C . LYS A 1 115 ? 3.779 -10.259 2.882 1.00 90.69 115 LYS A C 1
ATOM 959 O O . LYS A 1 115 ? 2.898 -9.431 2.640 1.00 90.69 115 LYS A O 1
ATOM 964 N N . LEU A 1 116 ? 4.779 -10.536 2.050 1.00 92.56 116 LEU A N 1
ATOM 965 C CA . LEU A 1 116 ? 4.794 -10.077 0.667 1.00 92.56 116 LEU A CA 1
ATOM 966 C C . LEU A 1 116 ? 3.746 -10.860 -0.136 1.00 92.56 116 LEU A C 1
ATOM 968 O O . LEU A 1 116 ? 3.437 -12.002 0.224 1.00 92.56 116 LEU A O 1
ATOM 972 N N . PRO A 1 117 ? 3.182 -10.267 -1.198 1.00 92.31 117 PRO A N 1
ATOM 973 C CA . PRO A 1 117 ? 2.302 -11.006 -2.088 1.00 92.31 117 PRO A CA 1
ATOM 974 C C . PRO A 1 117 ? 3.066 -12.165 -2.758 1.00 92.31 117 PRO A C 1
ATOM 976 O O . PRO A 1 117 ? 4.293 -12.093 -2.926 1.00 92.31 117 PRO A O 1
ATOM 979 N N . PRO A 1 118 ? 2.377 -13.253 -3.137 1.00 91.12 118 PRO A N 1
ATOM 980 C CA . PRO A 1 118 ? 2.998 -14.339 -3.885 1.00 91.12 118 PRO A CA 1
ATOM 981 C C . PRO A 1 118 ? 3.442 -13.854 -5.278 1.00 91.12 118 PRO A C 1
ATOM 983 O O . PRO A 1 118 ? 2.892 -12.871 -5.783 1.00 91.12 118 PRO A O 1
ATOM 986 N N . PRO A 1 119 ? 4.412 -14.519 -5.931 1.00 89.19 119 PRO A N 1
ATOM 987 C CA . PRO A 1 119 ? 4.732 -14.251 -7.329 1.00 89.19 119 PRO A CA 1
ATOM 988 C C . PRO A 1 119 ? 3.487 -14.396 -8.218 1.00 89.19 119 PRO A C 1
ATOM 990 O O . PRO A 1 119 ? 2.662 -15.275 -7.952 1.00 89.19 119 PRO A O 1
ATOM 993 N N . PRO A 1 120 ? 3.329 -13.564 -9.263 1.00 85.25 120 PRO A N 1
ATOM 994 C CA . PRO A 1 120 ? 2.252 -13.752 -10.227 1.00 85.25 120 PRO A CA 1
ATOM 995 C C . PRO A 1 120 ? 2.403 -15.122 -10.912 1.00 85.25 120 PRO A C 1
ATOM 997 O O . PRO A 1 120 ? 3.499 -15.475 -11.350 1.00 85.25 120 PRO A O 1
ATOM 1000 N N . VAL A 1 121 ? 1.307 -15.888 -10.952 1.00 74.06 121 VAL A N 1
ATOM 1001 C CA . VAL A 1 121 ? 1.193 -17.182 -11.656 1.00 74.06 121 VAL A CA 1
ATOM 1002 C C . VAL A 1 121 ? 0.838 -16.952 -13.116 1.00 74.06 121 VAL A C 1
ATOM 1004 O O . VAL A 1 121 ? -0.052 -16.103 -13.361 1.00 74.06 121 VAL A O 1
#

Secondary structure (DSSP, 8-state):
--HHHHHHHHHHHHTTS-EEHHHHHHHHHHHHHHH-------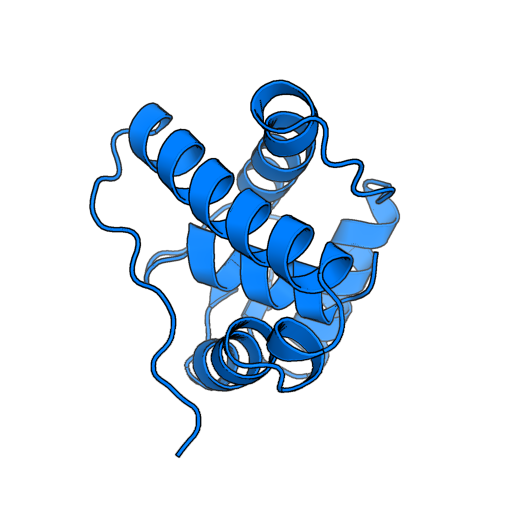HHHHHHHHHHHHHHTSEEE-SSEEEE-HHHHHHHHHHHT-GGGGT-HHHHHHHHHHHHHHHHHHHHTT---PPPPPPP-

pLDDT: mean 89.85, std 7.12, range [64.38, 98.0]